Protein AF-A0A533XFL5-F1 (afdb_monomer)

Secondary structure (DSSP, 8-state):
-HHHHHHHHHHHHHHHHHHHHHHHHHHTHHHHHHHHHHHHHSS---HHHHHHHHHHHH--S-S----

Radiu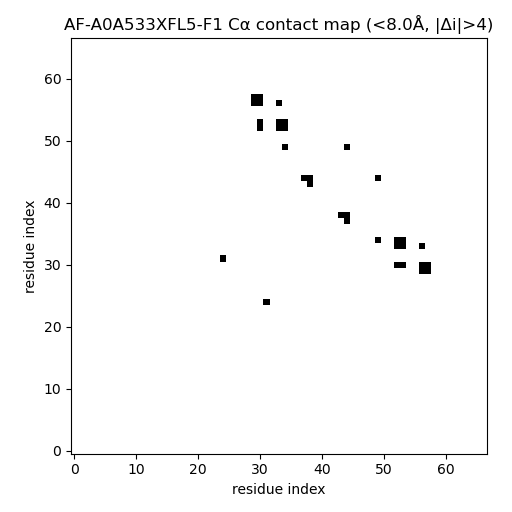s of gyration: 18.87 Å; Cα contacts (8 Å, |Δi|>4): 17; chains: 1; bounding box: 43×18×58 Å

Solvent-accessible surface area (backbone atoms only — not comparable to full-atom values): 4010 Å² total; per-residue (Å²): 110,69,67,60,54,50,56,50,51,53,51,51,54,52,53,53,50,49,55,51,50,52,48,54,49,61,77,39,42,60,31,55,49,53,52,52,53,47,42,74,77,35,90,71,78,54,69,72,55,50,53,51,49,43,53,57,52,71,49,90,67,80,93,77,78,86,129

Foldseek 3Di:
DVVVVVVVVVVVVVVVVVVVVVVVCVVQVQLVVQVVVVCVVPVDDDPVRSVVSSVVSPDPDPPDDDD

Mean predicted aligned error: 6.91 Å

Sequence (67 aa):
DIAIKIDTEVKRLVSENYERTKRILMENMAALKALAEALLEKEVLDAPEIDKIIQGAMSPIPQGIPA

Structure (mmCIF, N/CA/C/O backbone):
data_AF-A0A533XFL5-F1
#
_entry.id   AF-A0A533XFL5-F1
#
loop_
_atom_site.group_PDB
_atom_site.id
_atom_site.type_symbol
_atom_site.label_atom_id
_atom_site.label_alt_id
_atom_site.label_comp_id
_atom_site.label_asym_id
_atom_site.label_entity_id
_atom_site.label_seq_id
_atom_site.pdbx_PDB_ins_code
_atom_site.Cartn_x
_atom_site.Cartn_y
_atom_site.Cartn_z
_atom_site.occupancy
_atom_site.B_iso_or_equiv
_atom_site.auth_seq_id
_atom_site.auth_comp_id
_atom_site.auth_asym_id
_atom_site.auth_atom_id
_atom_site.pdbx_PDB_model_num
ATOM 1 N N . ASP A 1 1 ? 16.360 -2.585 -30.868 1.00 81.00 1 ASP A N 1
ATOM 2 C CA . ASP A 1 1 ? 15.216 -3.529 -30.819 1.00 81.00 1 ASP A CA 1
ATOM 3 C C . ASP A 1 1 ? 15.029 -4.239 -29.485 1.00 81.00 1 ASP A C 1
ATOM 5 O O . ASP A 1 1 ? 13.947 -4.135 -28.924 1.00 81.00 1 ASP A O 1
ATOM 9 N N . ILE A 1 2 ? 16.039 -4.931 -28.942 1.00 91.75 2 ILE A N 1
ATOM 10 C CA . ILE A 1 2 ? 15.904 -5.663 -27.662 1.00 91.75 2 ILE A CA 1
ATOM 11 C C . ILE A 1 2 ? 15.569 -4.722 -26.492 1.00 91.75 2 ILE A C 1
ATOM 13 O O . ILE A 1 2 ? 14.615 -4.981 -25.767 1.00 91.75 2 ILE A O 1
ATOM 17 N N . ALA A 1 3 ? 16.283 -3.599 -26.356 1.00 92.19 3 ALA A N 1
ATOM 18 C CA . ALA A 1 3 ? 16.030 -2.619 -25.292 1.00 92.19 3 ALA A CA 1
ATOM 19 C C . ALA A 1 3 ? 14.592 -2.066 -25.321 1.00 92.19 3 ALA A C 1
ATOM 21 O O . ALA A 1 3 ? 13.923 -2.032 -24.298 1.00 92.19 3 ALA A O 1
ATOM 22 N N . ILE A 1 4 ? 14.074 -1.744 -26.513 1.00 95.31 4 ILE A N 1
ATOM 23 C CA . ILE A 1 4 ? 12.702 -1.237 -26.693 1.00 95.31 4 ILE A CA 1
ATOM 24 C C . ILE A 1 4 ? 11.668 -2.277 -26.236 1.00 95.31 4 ILE A C 1
ATOM 26 O O . ILE A 1 4 ? 1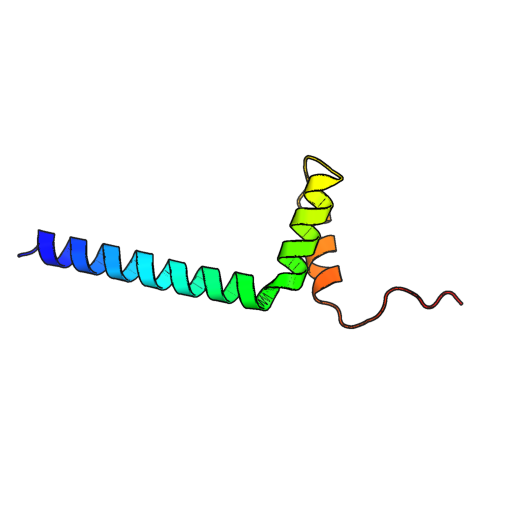0.675 -1.932 -25.592 1.00 95.31 4 ILE A O 1
ATOM 30 N N . LYS A 1 5 ? 11.897 -3.560 -26.548 1.00 96.50 5 LYS A N 1
ATOM 31 C CA . LYS A 1 5 ? 11.015 -4.657 -26.121 1.00 96.50 5 LYS A CA 1
ATOM 32 C C . LYS A 1 5 ? 11.021 -4.832 -24.602 1.00 96.50 5 LYS A C 1
ATOM 34 O O . LYS A 1 5 ? 9.955 -5.005 -24.023 1.00 96.50 5 LYS A O 1
ATOM 39 N N . ILE A 1 6 ? 12.193 -4.741 -23.971 1.00 95.88 6 ILE A N 1
ATOM 40 C CA . ILE A 1 6 ? 12.325 -4.815 -22.510 1.00 95.88 6 ILE A CA 1
ATOM 41 C C . ILE A 1 6 ? 11.587 -3.647 -21.852 1.00 95.88 6 ILE A C 1
ATOM 43 O O . ILE A 1 6 ? 10.741 -3.879 -20.995 1.00 95.88 6 ILE A O 1
ATOM 47 N N . ASP A 1 7 ? 11.828 -2.412 -22.295 1.00 96.50 7 ASP A N 1
ATOM 48 C CA . ASP A 1 7 ? 11.169 -1.227 -21.729 1.00 96.50 7 ASP A CA 1
ATOM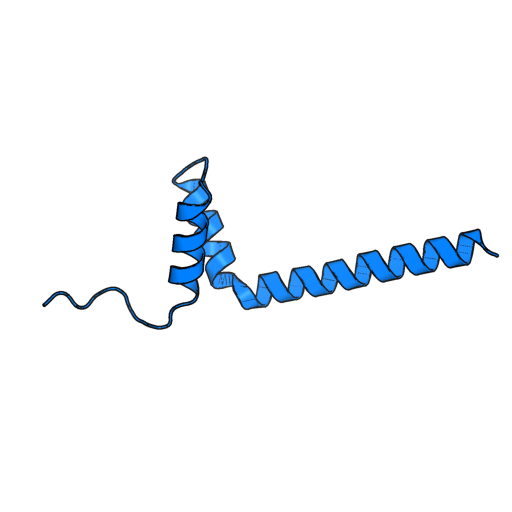 49 C C . ASP A 1 7 ? 9.644 -1.289 -21.858 1.00 96.50 7 ASP A C 1
ATOM 51 O O . ASP A 1 7 ? 8.914 -0.881 -20.952 1.00 96.50 7 ASP A O 1
ATOM 55 N N . THR A 1 8 ? 9.151 -1.812 -22.983 1.00 97.44 8 THR A N 1
ATOM 56 C CA . THR A 1 8 ? 7.712 -2.003 -23.207 1.00 97.44 8 THR A CA 1
ATOM 57 C C . THR A 1 8 ? 7.132 -3.007 -22.216 1.00 97.44 8 THR A C 1
ATOM 59 O O . THR A 1 8 ? 6.093 -2.739 -21.613 1.00 97.44 8 THR A O 1
ATOM 62 N N . GLU A 1 9 ? 7.813 -4.133 -22.003 1.00 97.88 9 GLU A N 1
ATOM 63 C CA . GLU A 1 9 ? 7.337 -5.179 -21.098 1.00 97.88 9 GLU A CA 1
ATOM 64 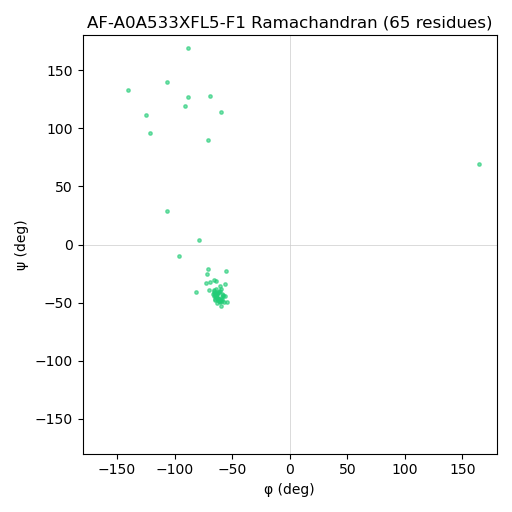C C . GLU A 1 9 ? 7.398 -4.749 -19.629 1.00 97.88 9 GLU A C 1
ATOM 66 O O . GLU A 1 9 ? 6.458 -4.989 -18.873 1.00 97.88 9 GLU A O 1
ATOM 71 N N . VAL A 1 10 ? 8.449 -4.024 -19.236 1.00 98.12 10 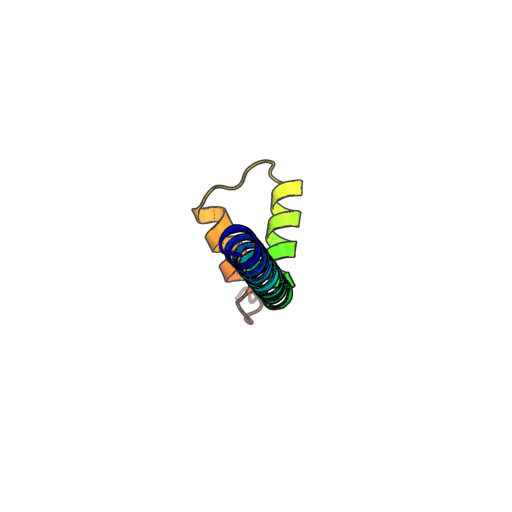VAL A N 1
ATOM 72 C CA . VAL A 1 10 ? 8.561 -3.443 -17.891 1.00 98.12 10 VAL A CA 1
ATOM 73 C C . VAL A 1 10 ? 7.412 -2.470 -17.635 1.00 98.12 10 VAL A C 1
ATOM 75 O O . VAL A 1 10 ? 6.737 -2.579 -16.612 1.00 98.12 10 VAL A O 1
ATOM 78 N N . LYS A 1 11 ? 7.129 -1.555 -18.572 1.00 98.06 11 LYS A N 1
ATOM 79 C CA . LYS A 1 11 ? 5.994 -0.625 -18.447 1.00 98.06 11 LYS A CA 1
ATOM 80 C C . LYS A 1 11 ? 4.670 -1.369 -18.319 1.00 98.06 11 LYS A C 1
ATOM 82 O O . LYS A 1 11 ? 3.887 -1.052 -17.427 1.00 98.06 11 LYS A O 1
ATOM 87 N N . ARG A 1 12 ? 4.440 -2.375 -19.168 1.00 98.44 12 ARG A N 1
ATOM 88 C CA . ARG A 1 12 ? 3.225 -3.199 -19.138 1.00 98.44 12 ARG A CA 1
ATOM 89 C C . ARG A 1 12 ? 3.034 -3.855 -17.769 1.00 98.44 12 ARG A C 1
ATOM 91 O O . ARG A 1 12 ? 1.960 -3.730 -17.187 1.00 98.44 12 ARG A O 1
ATOM 98 N N . LEU A 1 13 ? 4.079 -4.490 -17.237 1.00 98.62 13 LEU A N 1
ATOM 99 C CA . LEU A 1 13 ? 4.049 -5.178 -15.946 1.00 98.62 13 LEU A CA 1
ATOM 100 C C . LEU A 1 13 ? 3.777 -4.217 -14.784 1.00 98.62 13 LEU A C 1
ATOM 102 O O . LEU A 1 13 ? 2.990 -4.532 -13.890 1.00 98.62 13 LEU A O 1
ATOM 106 N N . VAL A 1 14 ? 4.411 -3.044 -14.789 1.00 98.56 14 VAL A N 1
ATOM 107 C CA . VAL A 1 14 ? 4.199 -2.023 -13.754 1.00 98.56 14 VAL A CA 1
ATOM 108 C C . VAL A 1 14 ? 2.761 -1.503 -13.802 1.00 98.56 14 VAL A C 1
ATOM 110 O O . VAL A 1 14 ? 2.095 -1.460 -12.768 1.00 98.56 14 VAL A O 1
ATOM 113 N N . SER A 1 15 ? 2.253 -1.163 -14.990 1.00 98.44 15 SER A N 1
ATOM 114 C CA . SER A 1 15 ? 0.879 -0.676 -15.161 1.00 98.44 15 SER A CA 1
ATOM 115 C C . SER A 1 15 ? -0.167 -1.720 -14.762 1.00 98.44 15 SER A C 1
ATOM 117 O O . SER A 1 15 ? -1.134 -1.387 -14.081 1.00 98.44 15 SER A O 1
ATOM 119 N N . GLU A 1 16 ? 0.034 -2.987 -15.126 1.00 98.62 16 GLU A N 1
ATOM 120 C CA . GLU A 1 16 ? -0.878 -4.076 -14.766 1.00 98.62 16 GLU A CA 1
ATOM 121 C C . GLU A 1 16 ? -0.946 -4.281 -13.246 1.00 98.62 16 GLU A C 1
ATOM 123 O O . GLU A 1 16 ? -2.034 -4.359 -12.669 1.00 98.62 16 GLU A O 1
ATOM 128 N N . ASN A 1 17 ? 0.208 -4.310 -12.572 1.00 98.56 17 ASN A N 1
ATOM 129 C CA . ASN A 1 17 ? 0.250 -4.474 -11.121 1.00 98.56 17 ASN A CA 1
ATOM 130 C C . ASN A 1 17 ? -0.286 -3.251 -10.372 1.00 98.56 17 ASN A C 1
ATOM 132 O O . ASN A 1 17 ? -0.901 -3.416 -9.317 1.00 98.56 17 ASN A O 1
ATOM 136 N N . TYR A 1 18 ? -0.110 -2.045 -10.915 1.00 98.56 18 TYR A N 1
ATOM 137 C CA . TYR A 1 18 ? -0.732 -0.842 -10.369 1.00 98.56 18 TYR A CA 1
ATOM 138 C C . TYR A 1 18 ? -2.261 -0.960 -10.374 1.00 98.56 18 TYR A C 1
ATOM 140 O O . TYR A 1 18 ? -2.888 -0.841 -9.321 1.00 98.56 18 TYR A O 1
ATOM 148 N N . GLU A 1 19 ? -2.864 -1.275 -11.525 1.00 98.62 19 GLU A N 1
ATOM 149 C CA . GLU A 1 19 ? -4.322 -1.412 -11.639 1.00 98.62 19 GLU A CA 1
ATOM 150 C C . GLU A 1 19 ? -4.865 -2.571 -10.796 1.00 98.62 19 GLU A C 1
ATOM 152 O O . GLU A 1 19 ? -5.906 -2.441 -10.146 1.00 98.62 19 GLU A O 1
ATOM 157 N N . ARG A 1 20 ? -4.140 -3.695 -10.737 1.00 98.44 20 ARG A N 1
ATOM 158 C CA . ARG A 1 20 ? -4.484 -4.821 -9.860 1.00 98.44 20 ARG A CA 1
ATOM 159 C C . ARG A 1 20 ? -4.482 -4.409 -8.388 1.00 98.44 20 ARG A C 1
ATOM 161 O O . ARG A 1 20 ? -5.446 -4.688 -7.680 1.00 98.44 20 ARG A O 1
ATOM 168 N N . THR A 1 21 ? -3.427 -3.739 -7.931 1.00 98.31 21 THR A N 1
ATOM 169 C CA . THR A 1 21 ? -3.300 -3.292 -6.535 1.00 98.31 21 THR A CA 1
ATOM 170 C C . THR A 1 21 ? -4.390 -2.286 -6.193 1.00 98.31 21 THR A C 1
ATOM 172 O O . THR A 1 21 ? -5.070 -2.430 -5.181 1.00 98.31 21 THR A O 1
ATOM 175 N N . LYS A 1 22 ? -4.625 -1.310 -7.076 1.00 98.19 22 LYS A N 1
ATOM 176 C CA . LYS A 1 22 ? -5.701 -0.331 -6.929 1.00 98.19 22 LYS A CA 1
ATOM 177 C C . LYS A 1 22 ? -7.060 -1.012 -6.783 1.00 98.19 22 LYS A C 1
ATOM 179 O O . LYS A 1 22 ? -7.827 -0.636 -5.904 1.00 98.19 22 LYS A O 1
ATOM 184 N N . ARG A 1 23 ? -7.352 -2.029 -7.599 1.00 98.31 23 ARG A N 1
ATOM 185 C CA . ARG A 1 23 ? -8.598 -2.801 -7.499 1.00 98.31 23 ARG A CA 1
ATOM 186 C C . ARG A 1 23 ? -8.740 -3.497 -6.149 1.00 98.31 23 ARG A C 1
ATOM 188 O O . ARG A 1 23 ? -9.767 -3.319 -5.509 1.00 98.31 23 ARG A O 1
ATOM 195 N N . ILE A 1 24 ? -7.700 -4.196 -5.695 1.00 97.69 24 ILE A N 1
ATOM 196 C CA . ILE A 1 24 ? -7.698 -4.873 -4.389 1.00 97.69 24 ILE A CA 1
ATOM 197 C C . ILE A 1 24 ? -7.961 -3.869 -3.258 1.00 97.69 24 ILE A C 1
ATOM 199 O O . ILE A 1 24 ? -8.777 -4.135 -2.377 1.00 97.69 24 ILE A O 1
ATOM 203 N N . LEU A 1 25 ? -7.320 -2.697 -3.295 1.00 97.12 25 LEU A N 1
ATOM 204 C CA . LEU A 1 25 ? -7.535 -1.642 -2.300 1.00 97.12 25 LEU A CA 1
ATOM 205 C C . LEU A 1 25 ? -8.957 -1.065 -2.353 1.00 97.12 25 LEU A C 1
ATOM 207 O O . LEU A 1 25 ? -9.542 -0.800 -1.307 1.00 97.12 25 LEU A O 1
ATOM 211 N N . MET A 1 26 ? -9.527 -0.881 -3.548 1.00 96.69 26 MET A N 1
ATOM 212 C CA . MET A 1 26 ? -10.908 -0.409 -3.709 1.00 96.69 26 MET A CA 1
ATOM 213 C C . MET A 1 26 ? -11.929 -1.433 -3.200 1.00 96.69 26 MET A C 1
ATOM 215 O O . MET A 1 26 ? -12.869 -1.055 -2.507 1.00 96.69 26 MET A O 1
ATOM 219 N N . GLU A 1 27 ? -11.734 -2.718 -3.499 1.00 96.31 27 GLU A N 1
ATOM 220 C CA . GLU A 1 27 ? -12.589 -3.814 -3.019 1.00 96.31 27 GLU A CA 1
ATOM 221 C C . GLU A 1 27 ? -12.529 -3.960 -1.488 1.00 96.31 27 GLU A C 1
ATOM 223 O O . GLU A 1 27 ? -13.530 -4.292 -0.862 1.00 96.31 27 GLU A O 1
ATOM 228 N N . ASN A 1 28 ? -11.385 -3.634 -0.875 1.00 95.56 28 ASN A N 1
ATOM 229 C CA . ASN A 1 28 ? -11.158 -3.707 0.573 1.00 95.56 28 ASN A CA 1
ATOM 230 C C . ASN A 1 28 ? -11.127 -2.323 1.248 1.00 95.56 28 ASN A C 1
ATOM 232 O O . ASN A 1 28 ? -10.472 -2.135 2.276 1.00 95.56 28 ASN A O 1
ATOM 236 N N . MET A 1 29 ? -11.845 -1.339 0.693 1.00 95.75 29 MET A N 1
ATOM 237 C CA . MET A 1 29 ? -11.825 0.050 1.175 1.00 95.75 29 MET A CA 1
ATOM 238 C C . MET A 1 29 ? -12.199 0.183 2.660 1.00 95.75 29 MET A C 1
ATOM 240 O O . MET A 1 29 ? -11.652 1.038 3.353 1.00 95.75 29 MET A O 1
ATOM 244 N N . ALA A 1 30 ? -13.105 -0.662 3.164 1.00 93.75 30 ALA A N 1
ATOM 245 C CA . ALA A 1 30 ? -13.482 -0.673 4.578 1.00 93.75 30 ALA A CA 1
ATOM 246 C C . ALA A 1 30 ? -12.286 -1.008 5.487 1.00 93.75 30 ALA A C 1
ATOM 248 O O . ALA A 1 30 ? -12.002 -0.266 6.424 1.00 93.75 30 ALA A O 1
ATOM 249 N N . ALA A 1 31 ? -11.541 -2.069 5.164 1.00 95.56 31 ALA A N 1
ATOM 250 C CA . ALA A 1 31 ? -10.347 -2.461 5.910 1.00 95.56 31 ALA A CA 1
ATOM 251 C C . ALA A 1 31 ? -9.233 -1.409 5.797 1.00 95.56 31 ALA A C 1
ATOM 253 O O . ALA A 1 31 ? -8.591 -1.086 6.793 1.00 95.56 31 ALA A O 1
ATOM 254 N N . LEU A 1 32 ? -9.043 -0.823 4.608 1.00 96.69 32 LEU A N 1
ATOM 255 C CA . LEU A 1 32 ? -8.063 0.246 4.396 1.00 96.69 32 LEU A CA 1
ATOM 256 C C . LEU A 1 32 ? -8.350 1.473 5.275 1.00 96.69 32 LEU A C 1
ATOM 258 O O . LEU A 1 32 ? -7.432 2.004 5.898 1.00 96.69 32 LEU A O 1
ATOM 262 N N . LYS A 1 33 ? -9.612 1.915 5.339 1.00 96.69 33 LYS A N 1
ATOM 263 C CA . LYS A 1 33 ? -10.017 3.038 6.197 1.00 96.69 33 LYS A CA 1
ATOM 264 C C . LYS A 1 33 ? -9.846 2.715 7.676 1.00 96.69 33 LYS A C 1
ATOM 266 O O . LYS A 1 33 ? -9.272 3.528 8.387 1.00 96.69 33 LYS A O 1
ATOM 271 N N . ALA A 1 34 ? -10.262 1.525 8.106 1.00 96.31 34 ALA A N 1
ATOM 272 C CA . ALA A 1 34 ? -10.123 1.105 9.497 1.00 96.31 34 ALA A CA 1
ATOM 273 C C . ALA A 1 34 ? -8.650 1.070 9.946 1.00 96.31 34 ALA A C 1
ATOM 275 O O . ALA A 1 34 ? -8.327 1.524 11.039 1.00 96.31 34 ALA A O 1
ATOM 276 N N . LEU A 1 35 ? -7.738 0.598 9.087 1.00 96.75 35 LEU A N 1
ATOM 277 C CA . LEU A 1 35 ? -6.297 0.643 9.360 1.00 96.75 35 LEU A CA 1
ATOM 278 C C . LEU A 1 35 ? -5.769 2.080 9.436 1.00 96.75 35 LEU A C 1
ATOM 280 O O . LEU A 1 35 ? -4.964 2.385 10.312 1.00 96.75 35 LEU A O 1
ATOM 284 N N . ALA A 1 36 ? -6.211 2.963 8.535 1.00 97.00 36 ALA A N 1
ATOM 285 C CA . ALA A 1 36 ? -5.800 4.365 8.543 1.00 97.00 36 ALA A CA 1
ATOM 286 C C . ALA A 1 36 ? -6.277 5.099 9.807 1.00 97.00 36 ALA A C 1
ATOM 288 O O . ALA A 1 36 ? -5.499 5.827 10.413 1.00 97.00 36 ALA A O 1
ATOM 289 N N . GLU A 1 37 ? -7.527 4.884 10.223 1.00 96.56 37 GLU A N 1
ATOM 290 C CA . GLU A 1 37 ? -8.090 5.432 11.464 1.00 96.56 37 GLU A CA 1
ATOM 291 C C . GLU A 1 37 ? -7.335 4.907 12.691 1.00 96.56 37 GLU A C 1
ATOM 293 O O . GLU A 1 37 ? -6.887 5.695 13.521 1.00 96.56 37 GLU A O 1
ATOM 298 N N . ALA A 1 38 ? -7.082 3.597 12.752 1.00 96.44 38 ALA A N 1
ATOM 299 C CA . ALA A 1 38 ? -6.312 2.998 13.836 1.00 96.44 38 ALA A CA 1
ATOM 300 C C . ALA A 1 38 ? -4.877 3.547 13.919 1.00 96.44 38 ALA A C 1
ATOM 302 O O . ALA A 1 38 ? -4.372 3.740 15.020 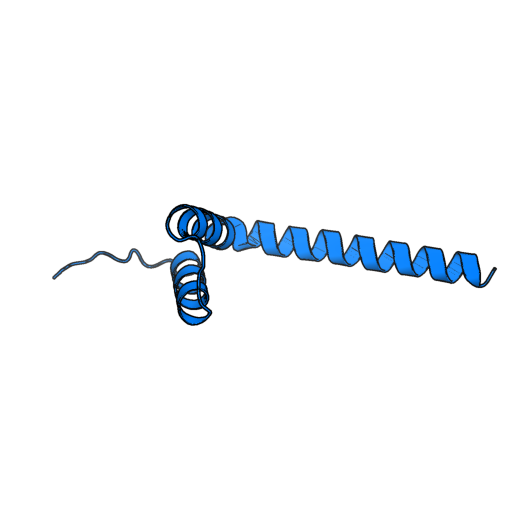1.00 96.44 38 ALA A O 1
ATOM 303 N N . LEU A 1 39 ? -4.232 3.846 12.784 1.00 97.12 39 LEU A N 1
ATOM 304 C CA . LEU A 1 39 ? -2.893 4.451 12.754 1.00 97.12 39 LEU A CA 1
ATOM 305 C C . LEU A 1 39 ? -2.870 5.924 13.190 1.00 97.12 39 LEU A C 1
ATOM 307 O O . LEU A 1 39 ? -1.836 6.413 13.643 1.00 97.12 39 LEU A O 1
ATOM 311 N N . LEU A 1 40 ? -3.990 6.642 13.053 1.00 96.62 40 LEU A N 1
ATOM 312 C CA . LEU A 1 40 ? -4.126 8.001 13.586 1.00 96.62 40 LEU A CA 1
ATOM 313 C C . LEU A 1 40 ? -4.259 7.996 15.114 1.00 96.62 40 LEU A C 1
ATOM 315 O O . LEU A 1 40 ? -3.784 8.923 15.765 1.00 96.62 40 LEU A O 1
ATOM 319 N N . GLU A 1 41 ? -4.893 6.966 15.680 1.00 95.38 41 GLU A N 1
ATOM 320 C CA . GLU A 1 41 ? -5.028 6.790 17.132 1.00 95.38 41 GLU A CA 1
ATOM 321 C C . GLU A 1 41 ? -3.775 6.175 17.767 1.00 95.38 41 GLU A C 1
ATOM 323 O O . GLU A 1 41 ? -3.349 6.587 18.848 1.00 95.38 41 GLU A O 1
ATOM 328 N N . LYS A 1 42 ? -3.175 5.191 17.091 1.00 94.94 42 LYS A N 1
ATOM 329 C CA . LYS A 1 42 ? -1.978 4.472 17.520 1.00 94.94 42 LYS A CA 1
ATOM 330 C C . LYS A 1 42 ? -0.917 4.559 16.428 1.00 94.94 42 LYS A C 1
ATOM 332 O O . LYS A 1 42 ? -1.033 3.919 15.392 1.00 94.94 42 LYS A O 1
ATOM 337 N N . GLU A 1 43 ? 0.169 5.277 16.700 1.00 93.94 43 GLU A N 1
ATOM 338 C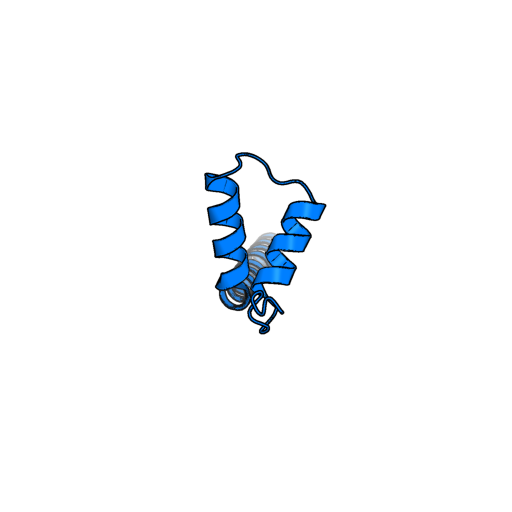 CA . GLU A 1 43 ? 1.240 5.557 15.724 1.00 93.94 43 GLU A CA 1
ATOM 339 C C . GLU A 1 43 ? 1.864 4.302 15.076 1.00 93.94 43 GLU A C 1
ATOM 341 O O . GLU A 1 43 ? 2.451 4.387 13.997 1.00 93.94 43 GLU A O 1
ATOM 346 N N . VAL A 1 44 ? 1.759 3.136 15.727 1.00 96.38 44 VAL A N 1
ATOM 347 C CA . VAL A 1 44 ? 2.269 1.852 15.233 1.00 96.38 44 VAL A CA 1
ATOM 348 C C . VAL A 1 44 ? 1.283 0.733 15.561 1.00 96.38 44 VAL A C 1
ATOM 350 O O . VAL A 1 44 ? 0.866 0.589 16.710 1.00 96.38 44 VAL A O 1
ATOM 353 N N . LEU A 1 45 ? 0.980 -0.107 14.572 1.00 96.81 45 LEU A N 1
ATOM 354 C CA . LEU A 1 45 ? 0.226 -1.350 14.743 1.00 96.81 45 LEU A CA 1
ATOM 355 C C . LEU A 1 45 ? 1.166 -2.551 14.619 1.00 96.81 45 LEU A C 1
ATOM 357 O O . LEU A 1 45 ? 2.044 -2.565 13.752 1.00 96.81 45 LEU A O 1
ATOM 361 N N . ASP A 1 46 ? 0.974 -3.561 15.461 1.00 97.31 46 ASP A N 1
ATOM 362 C CA . ASP A 1 46 ? 1.627 -4.856 15.295 1.00 97.31 46 ASP A CA 1
ATOM 363 C C . ASP A 1 46 ? 0.798 -5.807 14.407 1.00 97.31 46 ASP A C 1
ATOM 365 O O . ASP A 1 46 ? -0.344 -5.535 14.035 1.00 97.31 46 ASP A O 1
ATOM 369 N N . ALA A 1 47 ? 1.399 -6.932 14.009 1.00 96.12 47 ALA A N 1
ATOM 370 C CA . ALA A 1 47 ? 0.738 -7.916 13.151 1.00 96.12 47 ALA A CA 1
ATOM 371 C C . ALA A 1 47 ? -0.624 -8.412 13.698 1.00 96.12 47 ALA A C 1
ATOM 373 O O . ALA A 1 47 ? -1.594 -8.377 12.938 1.00 96.12 47 ALA A O 1
ATOM 374 N N . PRO A 1 48 ? -0.757 -8.832 14.976 1.00 96.44 48 PRO A N 1
ATOM 375 C CA . PRO A 1 48 ? -2.049 -9.288 15.488 1.00 96.44 48 PRO A CA 1
ATOM 376 C C . PRO A 1 48 ? -3.112 -8.179 15.547 1.00 96.44 48 PRO A C 1
ATOM 378 O O . PRO A 1 48 ? -4.297 -8.467 15.364 1.00 96.44 48 PRO A O 1
ATOM 381 N N . GLU A 1 49 ? -2.732 -6.917 15.764 1.00 95.38 49 GLU A N 1
ATOM 382 C CA . GLU A 1 49 ? -3.662 -5.785 15.671 1.00 95.38 49 GLU A CA 1
ATOM 383 C C . GLU A 1 49 ? -4.172 -5.572 14.246 1.00 95.38 49 GLU A C 1
ATOM 385 O O . GLU A 1 49 ? -5.377 -5.404 14.045 1.00 95.38 49 GLU A O 1
ATOM 390 N N . ILE A 1 50 ? -3.277 -5.631 13.257 1.00 95.88 50 ILE A N 1
ATOM 391 C CA . ILE A 1 50 ? -3.632 -5.520 11.838 1.00 95.88 50 ILE A CA 1
ATOM 392 C C . ILE A 1 50 ? -4.622 -6.623 11.451 1.00 95.88 50 ILE A C 1
ATOM 394 O O . ILE A 1 50 ? -5.673 -6.327 10.878 1.00 95.88 50 ILE A O 1
ATOM 398 N N . ASP A 1 51 ? -4.333 -7.876 11.811 1.00 95.31 51 ASP A N 1
ATOM 399 C CA . ASP A 1 51 ? -5.203 -9.017 11.507 1.00 95.31 51 ASP A CA 1
ATOM 400 C C . ASP 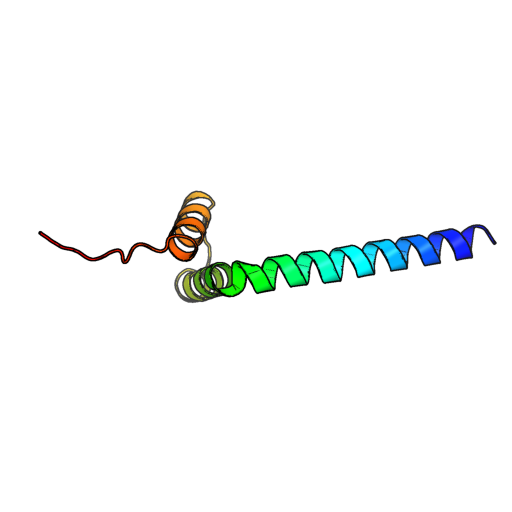A 1 51 ? -6.602 -8.835 12.107 1.00 95.31 51 ASP A C 1
ATOM 402 O O . ASP A 1 51 ? -7.612 -9.071 11.437 1.00 95.31 51 ASP A O 1
ATOM 406 N N . LYS A 1 52 ? -6.677 -8.351 13.352 1.00 95.31 52 LYS A N 1
ATOM 407 C CA . LYS A 1 52 ? -7.947 -8.082 14.034 1.00 95.31 52 LYS A CA 1
ATOM 408 C C . LYS A 1 52 ? -8.754 -6.984 13.336 1.00 95.31 52 LYS A C 1
ATOM 410 O O . LYS A 1 52 ? -9.966 -7.135 13.179 1.00 95.31 52 LYS A O 1
ATOM 415 N N . ILE A 1 53 ? -8.104 -5.900 12.908 1.00 94.62 53 ILE A N 1
ATOM 416 C CA . ILE A 1 53 ? -8.757 -4.791 12.195 1.00 94.62 53 ILE A CA 1
ATOM 417 C C . ILE A 1 53 ? -9.298 -5.270 10.844 1.00 94.62 53 ILE A C 1
ATOM 419 O O . ILE A 1 53 ? -10.458 -5.013 10.519 1.00 94.62 53 ILE A O 1
ATOM 423 N N . ILE A 1 54 ? -8.491 -6.013 10.081 1.00 93.88 54 ILE A N 1
ATOM 424 C CA . ILE A 1 54 ? -8.890 -6.542 8.771 1.00 93.88 54 ILE A CA 1
ATOM 425 C C . ILE A 1 54 ? -10.073 -7.509 8.917 1.00 93.88 54 ILE A C 1
ATOM 427 O O . ILE A 1 54 ? -11.073 -7.359 8.217 1.00 93.88 54 ILE A O 1
ATOM 431 N N . GLN A 1 55 ? -10.011 -8.461 9.854 1.00 92.56 55 GLN A N 1
ATOM 432 C CA . GLN A 1 55 ? -11.108 -9.405 10.101 1.00 92.56 55 GLN A CA 1
ATOM 433 C C . GLN A 1 55 ? -12.395 -8.701 10.549 1.00 92.56 55 GLN A C 1
ATOM 435 O O . GLN A 1 55 ? -13.482 -9.056 10.090 1.00 92.56 55 GLN A O 1
ATOM 440 N N . GLY A 1 56 ? -12.280 -7.690 11.417 1.00 89.25 56 GLY A N 1
ATOM 441 C CA . GLY A 1 56 ? -13.414 -6.889 11.874 1.00 89.25 56 GLY A CA 1
ATOM 442 C C . GLY A 1 56 ? -14.086 -6.120 10.736 1.00 89.25 56 GLY A C 1
ATOM 443 O O . GLY A 1 56 ? -15.309 -6.128 10.634 1.00 89.25 56 GLY A O 1
ATOM 444 N N . ALA A 1 57 ? -13.298 -5.528 9.837 1.00 84.44 57 ALA A N 1
ATOM 445 C CA . ALA A 1 57 ? -13.807 -4.783 8.687 1.00 84.44 57 ALA A CA 1
ATOM 446 C C . ALA A 1 57 ? -14.444 -5.671 7.599 1.00 84.44 57 ALA A C 1
ATOM 448 O O . ALA A 1 57 ? -15.235 -5.179 6.794 1.00 84.44 57 ALA A O 1
ATOM 449 N N . MET A 1 58 ? -14.105 -6.965 7.560 1.00 75.75 58 MET A N 1
ATOM 450 C CA . MET A 1 58 ? -14.626 -7.932 6.583 1.00 75.75 58 MET A CA 1
ATOM 451 C C . MET A 1 58 ? -15.824 -8.754 7.094 1.00 75.75 58 MET A C 1
ATOM 453 O O . MET A 1 58 ? -16.452 -9.461 6.304 1.00 75.75 58 MET A O 1
ATOM 457 N N . SER A 1 59 ? -16.162 -8.688 8.387 1.00 65.12 59 SER A N 1
ATOM 458 C CA . SER A 1 59 ? -17.270 -9.458 8.966 1.00 65.12 59 SER A CA 1
ATOM 459 C C . SER A 1 59 ? -18.606 -8.699 8.876 1.00 65.12 59 SER A C 1
ATOM 461 O O . SER A 1 59 ? -18.696 -7.574 9.363 1.00 65.12 59 SER A O 1
ATOM 463 N N . PRO A 1 60 ? -19.686 -9.293 8.325 1.00 56.19 60 PRO A N 1
ATOM 464 C CA . PRO A 1 60 ? -21.006 -8.659 8.254 1.00 56.19 60 PRO A CA 1
ATOM 465 C C . PRO A 1 60 ? -21.797 -8.709 9.576 1.00 56.19 60 PRO A C 1
ATOM 467 O O . PRO A 1 60 ? -22.958 -8.307 9.604 1.00 56.19 60 PRO A O 1
ATOM 470 N N . ILE A 1 61 ? -21.219 -9.228 10.665 1.00 50.09 61 ILE A N 1
ATOM 471 C CA . ILE A 1 61 ? -21.916 -9.370 11.948 1.00 50.09 61 ILE A CA 1
ATOM 472 C C . ILE A 1 61 ? -21.680 -8.107 12.788 1.00 50.09 61 ILE A C 1
ATOM 474 O O . ILE A 1 61 ? -20.529 -7.838 13.143 1.00 50.09 61 ILE A O 1
ATOM 478 N N . PRO A 1 62 ? -22.731 -7.355 13.168 1.00 51.28 62 PRO A N 1
ATOM 479 C CA . PRO A 1 62 ? -22.597 -6.259 14.117 1.00 51.28 62 PRO A CA 1
ATOM 480 C C . PRO A 1 62 ? -22.064 -6.814 15.440 1.00 51.28 62 PRO A C 1
ATOM 482 O O . PRO A 1 62 ? -22.735 -7.604 16.109 1.00 51.28 62 PRO A O 1
ATOM 485 N N . GLN A 1 63 ? -20.846 -6.429 15.823 1.00 58.47 63 GLN A N 1
ATOM 486 C CA . GLN A 1 63 ? -20.330 -6.723 17.156 1.00 58.47 63 GLN A CA 1
ATOM 487 C C . GLN A 1 63 ? -21.076 -5.850 18.168 1.00 58.47 63 GLN A C 1
ATOM 489 O O . GLN A 1 63 ? -20.698 -4.714 18.434 1.00 58.47 63 GLN A O 1
ATOM 494 N N . GLY A 1 64 ? -22.184 -6.381 18.684 1.00 54.31 64 GLY A N 1
ATOM 495 C CA . GLY A 1 64 ? -23.005 -5.707 19.682 1.00 54.31 64 GLY A CA 1
ATOM 496 C C . GLY A 1 64 ? -24.389 -6.324 19.846 1.00 54.31 64 GLY A C 1
ATOM 497 O O . GLY A 1 64 ? -25.381 -5.686 19.517 1.00 54.31 64 GLY A O 1
ATOM 498 N N . ILE A 1 65 ? -24.470 -7.538 20.394 1.00 44.56 65 ILE A N 1
ATOM 499 C CA . ILE A 1 65 ? -25.642 -7.932 21.186 1.00 44.56 65 ILE A CA 1
ATOM 500 C C . ILE A 1 65 ? -25.117 -8.315 22.574 1.00 44.56 65 ILE A C 1
ATOM 502 O O . ILE A 1 65 ? -24.626 -9.433 22.739 1.00 44.56 65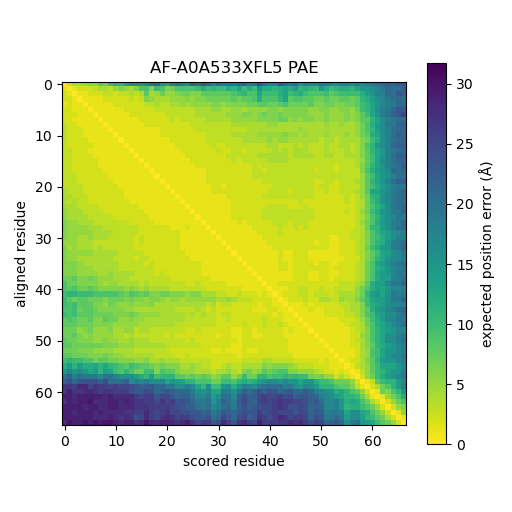 ILE A O 1
ATOM 506 N N . PRO A 1 66 ? -25.132 -7.399 23.559 1.00 52.03 66 PRO A N 1
ATOM 507 C CA . PRO A 1 66 ? -24.988 -7.798 24.949 1.00 52.03 66 PRO A CA 1
ATOM 508 C C . PRO A 1 66 ? -26.258 -8.556 25.365 1.00 52.03 66 PRO A C 1
ATOM 510 O O . PRO A 1 66 ? -27.368 -8.079 25.120 1.00 52.03 66 PRO A O 1
ATOM 513 N N . ALA A 1 67 ? -26.077 -9.751 25.930 1.00 55.53 67 ALA A N 1
ATOM 514 C CA . ALA A 1 67 ? -27.118 -10.459 26.674 1.00 55.53 67 ALA A CA 1
ATOM 515 C C . ALA A 1 67 ? -27.269 -9.857 28.077 1.00 55.53 67 ALA A C 1
ATOM 517 O O . ALA A 1 67 ? -26.238 -9.397 28.623 1.00 55.53 67 ALA A O 1
#

pLDDT: mean 89.97, std 14.74, range [44.56, 98.62]

Nearest PDB structures (foldseek):
  6az0-assembly1_B  TM=9.420E-01  e=1.514E+00  Saccharomyces cerevisiae RM11-1a
  8xqx-assembly1_B  TM=8.593E-01  e=3.791E+00  Chlamydomonas reinhardtii
  6o35-assembly1_A  TM=4.246E-01  e=7.156E+00  synthetic construct